Protein AF-A0AAJ6JF83-F1 (afdb_monomer_lite)

Structure (mmCIF, N/CA/C/O backbone):
data_AF-A0AAJ6JF83-F1
#
_entry.id   AF-A0AAJ6JF83-F1
#
loop_
_atom_site.group_PDB
_atom_site.id
_atom_site.type_symbol
_atom_site.label_atom_id
_atom_site.label_alt_id
_atom_site.label_comp_id
_atom_site.label_asym_id
_atom_site.label_entity_id
_atom_site.label_seq_id
_atom_site.pdbx_PDB_ins_code
_atom_site.Cartn_x
_atom_site.Cartn_y
_atom_site.Cartn_z
_atom_site.occupancy
_atom_site.B_iso_or_equiv
_atom_site.auth_seq_id
_atom_site.auth_comp_id
_atom_site.auth_asym_id
_atom_site.auth_atom_id
_atom_site.pdbx_PDB_model_num
ATOM 1 N N . MET A 1 1 ? 43.977 7.531 -37.901 1.00 66.88 1 MET A N 1
ATOM 2 C CA . MET A 1 1 ? 43.650 8.447 -36.786 1.00 66.88 1 MET A CA 1
ATOM 3 C C . MET A 1 1 ? 42.276 9.089 -36.970 1.00 66.88 1 MET A C 1
ATOM 5 O O . MET A 1 1 ? 41.375 8.697 -36.250 1.00 66.88 1 MET A O 1
ATOM 9 N N . ALA A 1 2 ? 42.054 9.967 -37.961 1.00 79.88 2 ALA A N 1
ATOM 10 C CA . ALA A 1 2 ? 40.757 10.648 -38.138 1.00 79.88 2 ALA A CA 1
ATOM 11 C C . ALA A 1 2 ? 39.564 9.701 -38.394 1.00 79.88 2 ALA A C 1
ATOM 13 O O . ALA A 1 2 ? 38.513 9.862 -37.790 1.00 79.88 2 ALA A O 1
ATOM 14 N N . VAL A 1 3 ? 39.742 8.667 -39.225 1.00 84.62 3 VAL A N 1
ATOM 15 C CA . VAL A 1 3 ? 38.686 7.674 -39.510 1.00 84.62 3 VAL A CA 1
ATOM 16 C C . VAL A 1 3 ? 38.310 6.858 -38.266 1.00 84.62 3 VAL A C 1
ATOM 18 O O . VAL A 1 3 ? 37.132 6.620 -38.029 1.00 84.62 3 VAL A O 1
ATOM 21 N N . ALA A 1 4 ? 39.295 6.484 -37.442 1.00 82.38 4 ALA A N 1
ATOM 22 C CA . ALA A 1 4 ? 39.056 5.772 -36.185 1.00 82.38 4 ALA A CA 1
ATOM 23 C C . ALA A 1 4 ? 38.324 6.661 -35.165 1.00 82.38 4 ALA A C 1
ATOM 25 O O . ALA A 1 4 ? 37.358 6.220 -34.559 1.00 82.38 4 ALA A O 1
ATOM 26 N N . ALA A 1 5 ? 38.706 7.939 -35.058 1.00 82.81 5 ALA A N 1
ATOM 27 C CA . ALA A 1 5 ? 38.027 8.898 -34.189 1.00 82.81 5 ALA A CA 1
ATOM 28 C C . ALA A 1 5 ? 36.571 9.164 -34.618 1.00 82.81 5 ALA A C 1
ATOM 30 O O . ALA A 1 5 ? 35.689 9.250 -33.772 1.00 82.81 5 ALA A O 1
ATOM 31 N N . ILE A 1 6 ? 36.295 9.258 -35.924 1.00 87.75 6 ILE A N 1
ATOM 32 C CA . ILE A 1 6 ? 34.923 9.401 -36.444 1.00 87.75 6 ILE A CA 1
ATOM 33 C C . ILE A 1 6 ? 34.104 8.139 -36.156 1.00 87.75 6 ILE A C 1
ATOM 35 O O . ILE A 1 6 ? 32.939 8.232 -35.771 1.00 87.75 6 ILE A O 1
ATOM 39 N N . PHE A 1 7 ? 34.701 6.958 -36.319 1.00 87.94 7 PHE A N 1
ATOM 40 C CA . PHE A 1 7 ? 34.039 5.699 -35.998 1.00 87.94 7 PHE A CA 1
ATOM 41 C C . PHE A 1 7 ? 33.689 5.615 -34.510 1.00 87.94 7 PHE A C 1
ATOM 43 O O . PHE A 1 7 ? 32.538 5.347 -34.184 1.00 87.94 7 PHE A O 1
ATOM 50 N N . ASP A 1 8 ? 34.627 5.943 -33.620 1.00 85.38 8 ASP A N 1
ATOM 51 C CA . ASP A 1 8 ? 34.365 5.974 -32.181 1.00 85.38 8 ASP A CA 1
ATOM 52 C C . ASP A 1 8 ? 33.278 6.993 -31.836 1.00 85.38 8 ASP A C 1
ATOM 54 O O . ASP A 1 8 ? 32.290 6.628 -31.218 1.00 85.38 8 ASP A O 1
ATOM 58 N N . VAL A 1 9 ? 33.357 8.240 -32.310 1.00 84.56 9 VAL A N 1
ATOM 59 C CA . VAL A 1 9 ? 32.324 9.258 -32.023 1.00 84.56 9 VAL A CA 1
ATOM 60 C C . VAL A 1 9 ? 30.933 8.837 -32.517 1.00 84.56 9 VAL A C 1
ATOM 62 O O . VAL A 1 9 ? 29.931 9.167 -31.887 1.00 84.56 9 VAL A O 1
ATOM 65 N N . THR A 1 10 ? 30.849 8.095 -33.624 1.00 84.25 10 THR A N 1
ATOM 66 C CA . THR A 1 10 ? 29.563 7.656 -34.197 1.00 84.25 10 THR A CA 1
ATOM 67 C C . THR A 1 10 ? 29.042 6.335 -33.627 1.00 84.25 10 THR A C 1
ATOM 69 O O . THR A 1 10 ? 27.849 6.054 -33.756 1.00 84.25 10 THR A O 1
ATOM 72 N N . ARG A 1 11 ? 29.898 5.512 -33.008 1.00 83.62 11 ARG A N 1
ATOM 73 C CA . ARG A 1 11 ? 29.546 4.180 -32.478 1.00 83.62 11 ARG A CA 1
ATOM 74 C C . ARG A 1 11 ? 29.688 4.049 -30.967 1.00 83.62 11 ARG A C 1
ATOM 76 O O . ARG A 1 11 ? 29.290 3.019 -30.426 1.00 83.62 11 ARG A O 1
ATOM 83 N N . PHE A 1 12 ? 30.215 5.060 -30.287 1.00 83.62 12 PHE A N 1
ATOM 84 C CA . PHE A 1 12 ? 30.353 5.056 -28.840 1.00 83.62 12 PHE A CA 1
ATOM 85 C C . PHE A 1 12 ? 28.971 5.054 -28.182 1.00 83.62 12 PHE A C 1
ATOM 87 O O . PHE A 1 12 ? 28.226 6.031 -28.233 1.00 83.62 12 PHE A O 1
ATOM 94 N N . SER A 1 13 ? 28.629 3.935 -27.549 1.00 80.88 13 SER A N 1
ATOM 95 C CA . SER A 1 13 ? 27.427 3.783 -26.734 1.00 80.88 13 SER A CA 1
ATOM 96 C C . SER A 1 13 ? 27.811 3.184 -25.392 1.00 80.88 13 SER A C 1
ATOM 98 O O . SER A 1 13 ? 28.474 2.147 -25.350 1.00 80.88 13 SER A O 1
ATOM 100 N N . ILE A 1 14 ? 27.363 3.798 -24.302 1.00 79.06 14 ILE A N 1
ATOM 101 C CA . ILE A 1 14 ? 27.489 3.218 -22.966 1.00 79.06 14 ILE A CA 1
ATOM 102 C C . ILE A 1 14 ? 26.229 2.397 -22.707 1.00 79.06 14 ILE A C 1
ATOM 104 O O . ILE A 1 14 ? 25.121 2.923 -22.791 1.00 79.06 14 ILE A O 1
ATOM 108 N N . ASN A 1 15 ? 26.401 1.112 -22.403 1.00 74.31 15 ASN A N 1
ATOM 109 C CA . ASN A 1 15 ? 25.308 0.238 -22.007 1.00 74.31 15 ASN A CA 1
ATOM 110 C C . ASN A 1 15 ? 25.427 -0.095 -20.517 1.00 74.31 15 ASN A C 1
ATOM 112 O O . ASN A 1 15 ? 26.423 -0.676 -20.095 1.00 74.31 15 ASN A O 1
ATOM 116 N N . THR A 1 16 ? 24.414 0.266 -19.735 1.00 76.50 16 THR A N 1
ATOM 117 C CA . THR A 1 16 ? 24.331 -0.039 -18.298 1.00 76.50 16 THR A CA 1
ATOM 118 C C . THR A 1 16 ? 23.506 -1.295 -18.009 1.00 76.50 16 THR A C 1
ATOM 120 O O . THR A 1 16 ? 23.175 -1.562 -16.857 1.00 76.50 16 THR A O 1
ATOM 123 N N . ASP A 1 17 ? 23.134 -2.046 -19.047 1.00 70.44 17 ASP A N 1
ATOM 124 C CA . ASP A 1 17 ? 22.403 -3.303 -18.937 1.00 70.44 17 ASP A CA 1
ATOM 125 C C . ASP A 1 17 ? 23.318 -4.415 -18.411 1.00 70.44 17 ASP A C 1
ATOM 127 O O . ASP A 1 17 ? 24.147 -4.977 -19.135 1.00 70.44 17 ASP A O 1
ATOM 131 N N . VAL A 1 18 ? 23.159 -4.714 -17.122 1.00 70.00 18 VAL A N 1
ATOM 132 C CA . VAL A 1 18 ? 23.911 -5.756 -16.417 1.00 70.00 18 VAL A CA 1
ATOM 133 C C . VAL A 1 18 ? 23.639 -7.158 -16.967 1.00 70.00 18 VAL A C 1
ATOM 135 O O . VAL A 1 18 ? 24.495 -8.028 -16.827 1.00 70.00 18 VAL A O 1
ATOM 138 N N . GLU A 1 19 ? 22.507 -7.390 -17.641 1.00 67.94 19 GLU A N 1
ATOM 139 C CA . GLU A 1 19 ? 22.185 -8.701 -18.220 1.00 67.94 19 GLU A CA 1
ATOM 140 C C . GLU A 1 19 ? 23.081 -9.022 -19.422 1.00 67.94 19 GLU A C 1
ATOM 142 O O . GLU A 1 19 ? 23.384 -10.186 -19.683 1.00 67.94 19 GLU A O 1
ATOM 147 N N . ARG A 1 20 ? 23.599 -7.998 -20.116 1.00 68.94 20 ARG A N 1
ATOM 148 C CA . ARG A 1 20 ? 24.544 -8.183 -21.231 1.00 68.94 20 ARG A CA 1
ATOM 149 C C . ARG A 1 20 ? 25.974 -8.475 -20.793 1.00 68.94 20 ARG A C 1
ATOM 151 O O . ARG A 1 20 ? 26.813 -8.763 -21.642 1.00 68.94 20 ARG A O 1
ATOM 158 N N . LEU A 1 21 ? 26.261 -8.395 -19.494 1.00 75.44 21 LEU A N 1
ATOM 159 C CA . LEU A 1 21 ? 27.564 -8.765 -18.937 1.00 75.44 21 LEU A CA 1
ATOM 160 C C . LEU A 1 21 ? 27.709 -10.285 -18.765 1.00 75.44 21 LEU A C 1
ATOM 162 O O . LEU A 1 21 ? 28.813 -10.764 -18.514 1.00 75.44 21 LEU A O 1
ATOM 166 N N . ILE A 1 22 ? 26.612 -11.039 -18.893 1.00 72.06 22 ILE A N 1
ATOM 167 C CA . ILE A 1 22 ? 26.567 -12.485 -18.684 1.00 72.06 22 ILE A CA 1
ATOM 168 C C . ILE A 1 22 ? 26.369 -13.202 -20.028 1.00 72.06 22 ILE A C 1
ATOM 170 O O . ILE A 1 22 ? 25.687 -12.697 -20.924 1.00 72.06 22 ILE A O 1
ATOM 174 N N . ALA A 1 23 ? 26.989 -14.378 -20.178 1.00 73.00 23 ALA A N 1
ATOM 175 C CA . ALA A 1 23 ? 26.852 -15.216 -21.366 1.00 73.00 23 ALA A CA 1
ATOM 176 C C . ALA A 1 23 ? 25.375 -15.563 -21.631 1.00 73.00 23 ALA A C 1
ATOM 178 O O . ALA A 1 23 ? 24.648 -15.994 -20.734 1.00 73.00 23 ALA A O 1
ATOM 179 N N . GLN A 1 24 ? 24.940 -15.331 -22.868 1.00 70.38 24 GLN A N 1
ATOM 180 C CA . GLN A 1 24 ? 23.530 -15.358 -23.276 1.00 70.38 24 GLN A CA 1
ATOM 181 C C . GLN A 1 24 ? 23.002 -16.784 -23.536 1.00 70.38 24 GLN A C 1
ATOM 183 O O . GLN A 1 24 ? 21.799 -16.979 -23.663 1.00 70.38 24 GLN A O 1
ATOM 188 N N . ASP A 1 25 ? 23.884 -17.781 -23.613 1.00 75.00 25 ASP A N 1
ATOM 189 C CA . ASP A 1 25 ? 23.607 -19.177 -23.984 1.00 75.00 25 ASP A CA 1
ATOM 190 C C . ASP A 1 25 ? 23.371 -20.103 -22.776 1.00 75.00 25 ASP A C 1
ATOM 192 O O . ASP A 1 25 ? 23.433 -21.330 -22.875 1.00 75.00 25 ASP A O 1
ATOM 196 N N . LEU A 1 26 ? 23.090 -19.526 -21.607 1.00 83.12 26 LEU A N 1
ATOM 197 C CA . LEU A 1 26 ? 22.856 -20.288 -20.387 1.00 83.12 26 LEU A CA 1
ATOM 198 C C . LEU A 1 26 ? 21.377 -20.716 -20.273 1.00 83.12 26 LEU A C 1
ATOM 200 O O . LEU A 1 26 ? 20.486 -19.871 -20.389 1.00 83.12 26 LEU A O 1
ATOM 204 N N . PRO A 1 27 ? 21.068 -21.976 -19.896 1.00 85.12 27 PRO A N 1
ATOM 205 C CA . PRO A 1 27 ? 19.683 -22.463 -19.796 1.00 85.12 27 PRO A CA 1
ATOM 206 C C . PRO A 1 27 ? 18.766 -21.703 -18.822 1.00 85.12 27 PRO A C 1
ATOM 208 O O . PRO A 1 27 ? 17.544 -21.850 -18.872 1.00 85.12 27 PRO A O 1
ATOM 211 N N . TRP A 1 28 ? 19.314 -20.963 -17.853 1.00 84.19 28 TRP A N 1
ATOM 212 C CA . TRP A 1 28 ? 18.520 -20.109 -16.959 1.00 84.19 28 TRP A CA 1
ATOM 213 C C . TRP A 1 28 ? 18.208 -18.747 -17.592 1.00 84.19 28 TRP A C 1
ATOM 215 O O . TRP A 1 28 ? 17.163 -18.176 -17.290 1.00 84.19 28 TRP A O 1
ATOM 225 N N . HIS A 1 29 ? 19.063 -18.262 -18.495 1.00 83.25 29 HIS A N 1
ATOM 226 C CA . HIS A 1 29 ? 18.875 -16.999 -19.197 1.00 83.25 29 HIS A CA 1
ATOM 227 C C . HIS A 1 29 ? 17.760 -17.114 -20.242 1.00 83.25 29 HIS A C 1
ATOM 229 O O . HIS A 1 29 ? 16.882 -16.260 -20.296 1.00 83.25 29 HIS A O 1
ATOM 235 N N . GLU A 1 30 ? 17.690 -18.231 -20.975 1.00 84.06 30 GLU A N 1
ATOM 236 C CA . GLU A 1 30 ? 16.553 -18.528 -21.864 1.00 84.06 30 GLU A CA 1
ATOM 237 C C . GLU A 1 30 ? 15.215 -18.513 -21.107 1.00 84.06 30 GLU A C 1
ATOM 239 O O . GLU A 1 30 ? 14.229 -17.932 -21.564 1.00 84.06 30 GLU A O 1
ATOM 244 N N . ARG A 1 31 ? 15.193 -19.098 -19.900 1.00 87.25 31 ARG A N 1
ATOM 245 C CA . ARG A 1 31 ? 14.017 -19.084 -19.017 1.00 87.25 31 ARG A CA 1
ATOM 246 C C . AR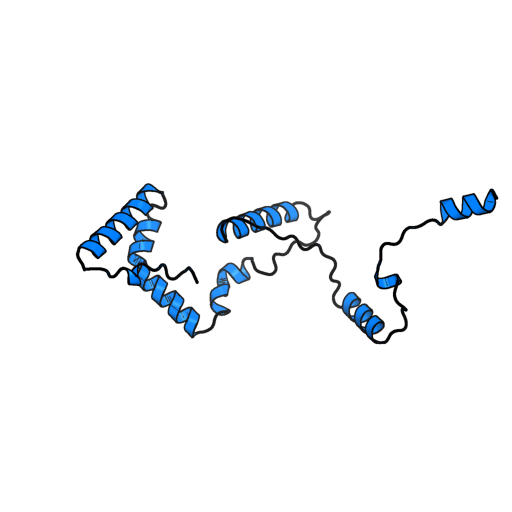G A 1 31 ? 13.679 -17.678 -18.524 1.00 87.25 31 ARG A C 1
ATOM 248 O O . ARG A 1 31 ? 12.501 -17.332 -18.480 1.00 87.25 31 ARG A O 1
ATOM 255 N N . GLN A 1 32 ? 14.680 -16.868 -18.183 1.00 83.94 32 GLN A N 1
ATOM 256 C CA . GLN A 1 32 ? 14.491 -15.468 -17.799 1.00 83.94 32 GLN A CA 1
ATOM 257 C C . GLN A 1 32 ? 13.919 -14.641 -18.956 1.00 83.94 32 GLN A C 1
ATOM 259 O O . GLN A 1 32 ? 12.958 -13.905 -18.751 1.00 83.94 32 GLN A O 1
ATOM 264 N N . ILE A 1 33 ? 14.447 -14.794 -20.174 1.00 83.75 33 ILE A N 1
ATOM 265 C CA . ILE A 1 33 ? 13.937 -14.114 -21.371 1.00 83.75 33 ILE A CA 1
ATOM 266 C C . ILE A 1 33 ? 12.481 -14.513 -21.621 1.00 83.75 33 ILE A C 1
ATOM 268 O O . ILE A 1 33 ? 11.628 -13.638 -21.779 1.00 83.75 33 ILE A O 1
ATOM 272 N N . ALA A 1 34 ? 12.176 -15.814 -21.610 1.00 87.44 34 ALA A N 1
ATOM 273 C CA . ALA A 1 34 ? 10.815 -16.312 -21.802 1.00 87.44 34 ALA A CA 1
ATOM 274 C C . ALA A 1 34 ? 9.847 -15.764 -20.736 1.00 87.44 34 ALA A C 1
ATOM 276 O O . ALA A 1 34 ? 8.734 -15.337 -21.059 1.00 87.44 34 ALA A O 1
ATOM 277 N N . PHE A 1 35 ? 10.280 -15.712 -19.472 1.00 87.06 35 PHE A N 1
ATOM 278 C CA . PHE A 1 35 ? 9.500 -15.130 -18.382 1.00 87.06 35 PHE A CA 1
ATOM 279 C C . PHE A 1 35 ? 9.257 -13.630 -18.589 1.00 87.06 35 PHE A C 1
ATOM 281 O O . PHE A 1 35 ? 8.110 -13.199 -18.544 1.00 87.06 35 PHE A O 1
ATOM 288 N N . THR A 1 36 ? 10.293 -12.843 -18.889 1.00 84.25 36 THR A N 1
ATOM 289 C CA . THR A 1 36 ? 10.187 -11.390 -19.115 1.00 84.25 36 THR A CA 1
ATOM 290 C C . THR A 1 36 ? 9.342 -11.045 -20.345 1.00 84.25 36 THR A C 1
ATOM 292 O O . THR A 1 36 ? 8.636 -10.037 -20.344 1.00 84.25 36 THR A O 1
ATOM 295 N N . GLN A 1 37 ? 9.371 -11.876 -21.392 1.00 85.81 37 GLN A N 1
ATOM 296 C CA . GLN A 1 37 ? 8.499 -11.725 -22.561 1.00 85.81 37 GLN A CA 1
ATOM 297 C C . GLN A 1 37 ? 7.028 -11.994 -22.220 1.00 85.81 37 GLN A C 1
ATOM 299 O O . GLN A 1 37 ? 6.149 -11.278 -22.697 1.00 85.81 37 GLN A O 1
ATOM 304 N N . THR A 1 38 ? 6.766 -12.998 -21.378 1.00 90.56 38 THR A N 1
ATOM 305 C CA . THR A 1 38 ? 5.403 -13.384 -20.975 1.00 90.56 38 THR A CA 1
ATOM 306 C C . THR A 1 38 ? 4.826 -12.429 -19.923 1.00 90.56 38 THR A C 1
ATOM 308 O O . THR A 1 38 ? 3.650 -12.074 -19.975 1.00 90.56 38 THR A O 1
ATOM 311 N N . PHE A 1 39 ? 5.663 -11.972 -18.990 1.00 86.31 39 PHE A N 1
ATOM 312 C CA . PHE A 1 39 ? 5.315 -11.102 -17.867 1.00 86.31 39 PHE A CA 1
ATOM 313 C C . PHE A 1 39 ? 6.239 -9.878 -17.834 1.00 86.31 39 PHE A C 1
ATOM 315 O O . PHE A 1 39 ? 7.127 -9.791 -16.985 1.00 86.31 39 PHE A O 1
ATOM 322 N N . PRO A 1 40 ? 6.059 -8.907 -18.747 1.00 78.19 40 PRO A N 1
ATOM 323 C CA . PRO A 1 40 ? 6.926 -7.738 -18.809 1.00 78.19 40 PRO A CA 1
ATOM 324 C C . PRO A 1 40 ? 6.798 -6.887 -17.537 1.00 78.19 40 PRO A C 1
ATOM 326 O O . PRO A 1 40 ? 5.870 -6.090 -17.397 1.00 78.19 40 PRO A O 1
ATOM 329 N N . GLN A 1 41 ? 7.763 -7.015 -16.622 1.00 66.81 41 GLN A N 1
ATOM 330 C CA . GLN A 1 41 ? 7.871 -6.211 -15.399 1.00 66.81 41 GLN A CA 1
ATOM 331 C C . GLN A 1 41 ? 8.502 -4.841 -15.687 1.00 66.81 41 GLN A C 1
ATOM 333 O O . GLN A 1 41 ? 9.543 -4.475 -15.151 1.00 66.81 41 GLN A O 1
ATOM 338 N N . LYS A 1 42 ? 7.891 -4.069 -16.587 1.00 71.38 42 LYS A N 1
ATOM 339 C CA . LYS A 1 42 ? 8.329 -2.696 -16.866 1.00 71.38 42 LYS A CA 1
ATOM 340 C C . LYS A 1 42 ? 7.596 -1.755 -15.918 1.00 71.38 42 LYS A C 1
ATOM 342 O O . LYS A 1 42 ? 6.448 -1.399 -16.172 1.00 71.38 42 LYS A O 1
ATOM 347 N N . GLY A 1 43 ? 8.243 -1.380 -14.820 1.00 79.94 43 GLY A N 1
ATOM 348 C CA . GLY A 1 43 ? 7.662 -0.475 -13.836 1.00 79.94 43 GLY A CA 1
ATOM 349 C C . GLY A 1 43 ? 8.689 0.080 -12.861 1.00 79.94 43 GLY A C 1
ATOM 350 O O . GLY A 1 43 ? 9.792 -0.443 -12.729 1.00 79.94 43 GLY A O 1
ATOM 351 N N . ILE A 1 44 ? 8.307 1.158 -12.185 1.00 88.31 44 ILE A N 1
ATOM 352 C CA . ILE A 1 44 ? 9.063 1.753 -11.085 1.00 88.31 44 ILE A CA 1
ATOM 353 C C . ILE A 1 44 ? 8.280 1.454 -9.811 1.00 88.31 44 ILE A C 1
ATOM 355 O O . ILE A 1 44 ? 7.080 1.722 -9.756 1.00 88.31 44 ILE A O 1
ATOM 359 N N . SER A 1 45 ? 8.954 0.912 -8.798 1.00 90.44 45 SER A N 1
ATOM 360 C CA . SER A 1 45 ? 8.384 0.781 -7.458 1.00 90.44 45 SER A CA 1
ATOM 361 C C . SER A 1 45 ? 8.737 2.023 -6.649 1.00 90.44 45 SER A C 1
ATOM 363 O O . SER A 1 45 ? 9.915 2.339 -6.487 1.00 90.44 45 SER A O 1
ATOM 365 N N . ALA A 1 46 ? 7.725 2.721 -6.143 1.00 91.62 46 ALA A N 1
ATOM 366 C CA . ALA A 1 46 ? 7.892 3.857 -5.246 1.00 91.62 46 ALA A CA 1
ATOM 367 C C . ALA A 1 46 ? 7.437 3.455 -3.840 1.00 91.62 46 ALA A C 1
ATOM 369 O O . ALA A 1 46 ? 6.369 2.870 -3.687 1.00 91.62 46 ALA A O 1
ATOM 370 N N . VAL A 1 47 ? 8.248 3.765 -2.828 1.00 93.19 47 VAL A N 1
ATOM 371 C CA . VAL A 1 47 ? 7.933 3.491 -1.420 1.00 93.19 47 VAL A CA 1
ATOM 372 C C . VAL A 1 47 ? 7.597 4.809 -0.735 1.00 93.19 47 VAL A C 1
ATOM 374 O O . VAL A 1 47 ? 8.379 5.758 -0.806 1.00 93.19 47 VAL A O 1
ATOM 377 N N . VAL A 1 48 ? 6.437 4.865 -0.083 1.00 92.81 48 VAL A N 1
ATOM 378 C CA . VAL A 1 48 ? 5.971 6.026 0.680 1.00 92.81 48 VAL A CA 1
ATOM 379 C C . VAL A 1 48 ? 6.065 5.693 2.165 1.00 92.81 48 VAL A C 1
ATOM 381 O O . VAL A 1 48 ? 5.499 4.705 2.622 1.00 92.81 48 VAL A O 1
ATOM 384 N N . THR A 1 49 ? 6.775 6.529 2.920 1.00 94.25 49 THR A N 1
ATOM 385 C CA . THR A 1 49 ? 6.956 6.358 4.366 1.00 94.25 49 THR A CA 1
ATOM 386 C C . THR A 1 49 ? 6.348 7.544 5.100 1.00 94.25 49 THR A C 1
ATOM 388 O O . THR A 1 49 ? 6.595 8.692 4.731 1.00 94.25 49 THR A O 1
ATOM 391 N N . ALA A 1 50 ? 5.597 7.277 6.167 1.00 94.38 50 ALA A N 1
ATOM 392 C CA . ALA A 1 50 ? 5.022 8.295 7.041 1.00 94.38 50 ALA A CA 1
ATOM 393 C C . ALA A 1 50 ? 5.065 7.848 8.517 1.00 94.38 50 ALA A C 1
ATOM 395 O O . ALA A 1 50 ? 5.281 6.665 8.785 1.00 94.38 50 ALA A O 1
ATOM 396 N N . PRO A 1 51 ? 4.857 8.762 9.488 1.00 95.38 51 PRO A N 1
ATOM 397 C CA . PRO A 1 51 ? 4.880 8.420 10.914 1.00 95.38 51 PRO A CA 1
ATOM 398 C C . PRO A 1 51 ? 3.778 7.455 11.369 1.00 95.38 51 PRO A C 1
ATOM 400 O O . PRO A 1 51 ? 3.941 6.806 12.398 1.00 95.38 51 PRO A O 1
ATOM 403 N N . THR A 1 52 ? 2.660 7.379 10.639 1.00 91.94 52 THR A N 1
ATOM 404 C CA . THR A 1 52 ? 1.566 6.437 10.918 1.00 91.94 52 THR A CA 1
ATOM 405 C C . THR A 1 52 ? 1.114 5.744 9.629 1.00 91.94 52 THR A C 1
ATOM 407 O O . THR A 1 52 ? 1.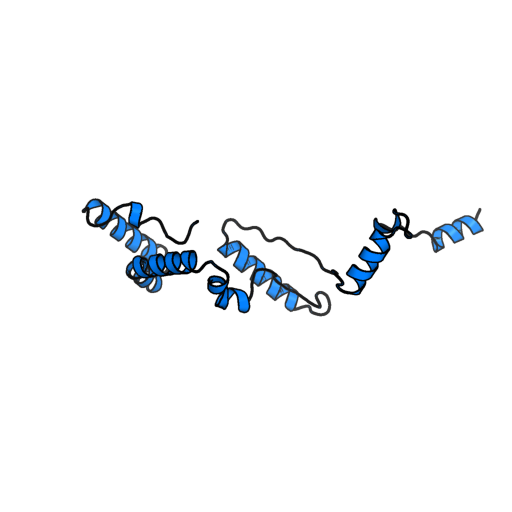280 6.330 8.551 1.00 91.94 52 THR A O 1
ATOM 410 N N . PRO A 1 53 ? 0.538 4.529 9.714 1.00 87.81 53 PRO A N 1
ATOM 411 C CA . PRO A 1 53 ? 0.023 3.810 8.549 1.00 87.81 53 PRO A CA 1
ATOM 412 C C . PRO A 1 53 ? -1.026 4.607 7.763 1.00 87.81 53 PRO A C 1
ATOM 414 O O . PRO A 1 53 ? -0.951 4.672 6.542 1.00 87.81 53 PRO A O 1
ATOM 417 N N . GLU A 1 54 ? -1.934 5.302 8.452 1.00 87.94 54 GLU A N 1
ATOM 418 C CA . GLU A 1 54 ? -3.016 6.075 7.827 1.00 87.94 54 GLU A CA 1
ATOM 419 C C . GLU A 1 54 ? -2.462 7.250 7.010 1.00 87.94 54 GLU A C 1
ATOM 421 O O . GLU A 1 54 ? -2.936 7.544 5.915 1.00 87.94 54 GLU A O 1
ATOM 426 N N . ASN A 1 55 ? -1.412 7.910 7.514 1.00 92.69 55 ASN A N 1
ATOM 427 C CA . ASN A 1 55 ? -0.731 8.974 6.778 1.00 92.69 55 ASN A CA 1
ATOM 428 C C . ASN A 1 55 ? 0.008 8.427 5.549 1.00 92.69 55 ASN A C 1
ATOM 430 O O . ASN A 1 55 ? 0.078 9.105 4.523 1.00 92.69 55 ASN A O 1
ATOM 434 N N . ALA A 1 56 ? 0.580 7.222 5.650 1.00 92.81 56 ALA A N 1
ATOM 435 C CA . ALA A 1 56 ? 1.267 6.581 4.533 1.00 92.81 56 ALA A CA 1
ATOM 436 C C . ALA A 1 56 ? 0.271 6.210 3.427 1.00 92.81 56 ALA A C 1
ATOM 438 O O . ALA A 1 56 ? 0.529 6.503 2.261 1.00 92.81 56 ALA A O 1
ATOM 439 N N . GLU A 1 57 ? -0.882 5.648 3.789 1.00 89.81 57 GLU A N 1
ATOM 440 C CA . GLU A 1 57 ? -1.970 5.320 2.864 1.00 89.81 57 GLU A CA 1
ATOM 441 C C . GLU A 1 57 ? -2.492 6.575 2.152 1.00 89.81 57 GLU A C 1
ATOM 443 O O . GLU A 1 57 ? -2.419 6.660 0.926 1.00 89.81 57 GLU A O 1
ATOM 448 N N . GLN A 1 58 ? -2.860 7.621 2.904 1.00 91.75 58 GLN A N 1
ATOM 449 C CA . GLN A 1 58 ? -3.328 8.889 2.328 1.00 91.75 58 GLN A CA 1
ATOM 450 C C . GLN A 1 58 ? -2.308 9.528 1.374 1.00 91.75 58 GLN A C 1
ATOM 452 O O . GLN A 1 58 ? -2.671 10.037 0.310 1.00 91.75 58 GLN A O 1
ATOM 457 N N . ALA A 1 59 ? -1.022 9.516 1.738 1.00 94.38 59 ALA A N 1
ATOM 458 C CA . ALA A 1 59 ? 0.037 10.052 0.889 1.00 94.38 59 ALA A CA 1
ATOM 459 C C . ALA A 1 59 ? 0.245 9.206 -0.377 1.00 94.38 59 ALA A C 1
ATOM 461 O O . ALA A 1 59 ? 0.471 9.761 -1.458 1.00 94.38 59 ALA A O 1
ATOM 462 N N . THR A 1 60 ? 0.139 7.880 -0.263 1.00 93.81 60 THR A N 1
ATOM 463 C CA . THR A 1 60 ? 0.244 6.956 -1.401 1.00 93.81 60 THR A CA 1
ATOM 464 C C . THR A 1 60 ? -0.922 7.156 -2.365 1.00 93.81 60 THR A C 1
ATOM 466 O O . THR A 1 60 ? -0.695 7.278 -3.570 1.00 93.81 60 THR A O 1
ATOM 469 N N . ASP A 1 61 ? -2.144 7.307 -1.854 1.00 92.31 61 ASP A N 1
ATOM 470 C CA . ASP A 1 61 ? -3.336 7.579 -2.659 1.00 92.31 61 ASP A CA 1
ATOM 471 C C . ASP A 1 61 ? -3.244 8.918 -3.383 1.00 92.31 61 ASP A C 1
ATOM 473 O O . ASP A 1 61 ? -3.496 9.002 -4.590 1.00 92.31 61 ASP A O 1
ATOM 477 N N . ALA A 1 62 ? -2.824 9.973 -2.679 1.00 94.06 62 ALA A N 1
ATOM 478 C CA . ALA A 1 62 ? -2.622 11.290 -3.272 1.00 94.06 62 ALA A CA 1
ATOM 479 C C . ALA A 1 62 ? -1.564 11.251 -4.390 1.00 94.06 62 ALA A C 1
ATOM 481 O O . ALA A 1 62 ? -1.763 11.834 -5.465 1.00 94.06 62 ALA A O 1
ATOM 482 N N . LEU A 1 63 ? -0.460 10.528 -4.172 1.00 94.56 63 LEU A N 1
ATOM 483 C CA . LEU A 1 63 ? 0.576 10.319 -5.180 1.00 94.56 63 LEU A CA 1
ATOM 484 C C . LEU A 1 63 ? 0.026 9.551 -6.389 1.00 94.56 63 LEU A C 1
ATOM 486 O O . LEU A 1 63 ? 0.178 10.008 -7.524 1.00 94.56 63 LEU A O 1
ATOM 490 N N . ALA A 1 64 ? -0.657 8.428 -6.164 1.00 93.06 64 ALA A N 1
ATOM 491 C CA . ALA A 1 64 ? -1.229 7.607 -7.224 1.00 93.06 64 ALA A CA 1
ATOM 492 C C . ALA A 1 64 ? -2.244 8.396 -8.066 1.00 93.06 64 ALA A C 1
ATOM 494 O O . ALA A 1 64 ? -2.194 8.355 -9.298 1.00 93.06 64 ALA A O 1
ATOM 495 N N . GLN A 1 65 ? -3.125 9.169 -7.426 1.00 93.25 65 GLN A N 1
ATOM 496 C CA . GLN A 1 65 ? -4.077 10.049 -8.108 1.00 93.25 65 GLN A CA 1
ATOM 497 C C . GLN A 1 65 ? -3.374 11.133 -8.932 1.00 93.25 65 GLN A C 1
ATOM 499 O O . GLN A 1 65 ? -3.814 11.436 -10.040 1.00 93.25 65 GLN A O 1
ATOM 504 N N . SER A 1 66 ? -2.279 11.710 -8.429 1.00 95.50 66 SER A N 1
ATOM 505 C CA . SER A 1 66 ? -1.491 12.707 -9.161 1.00 95.50 66 SER A CA 1
ATOM 506 C C . SER A 1 66 ? -0.832 12.116 -10.413 1.00 95.50 66 SER A C 1
ATOM 508 O O . SER A 1 66 ? -0.927 12.691 -11.499 1.00 95.50 66 SER A O 1
ATOM 510 N N . LEU A 1 67 ? -0.237 10.924 -10.300 1.00 94.81 67 LEU A N 1
ATOM 511 C CA . LEU A 1 67 ? 0.401 10.232 -11.424 1.00 94.81 67 LEU A CA 1
ATOM 512 C C . LEU A 1 67 ? -0.616 9.825 -12.500 1.00 94.81 67 LEU A C 1
ATOM 514 O O . LEU A 1 67 ? -0.366 10.026 -13.690 1.00 94.81 67 LEU A O 1
ATOM 518 N N . LYS A 1 68 ? -1.802 9.345 -12.093 1.00 93.94 68 LYS A N 1
ATOM 519 C CA . LYS A 1 68 ? -2.900 8.967 -13.005 1.00 93.94 68 LYS A CA 1
ATOM 520 C C . LYS A 1 68 ? -3.386 10.122 -13.892 1.00 93.94 68 LYS A C 1
ATOM 522 O O . LYS A 1 68 ? -3.943 9.864 -14.955 1.00 93.94 68 LYS A O 1
ATOM 527 N N . LYS A 1 69 ? -3.154 11.386 -13.509 1.00 96.62 69 LYS A N 1
ATOM 528 C CA . LYS A 1 69 ? -3.515 12.565 -14.324 1.00 96.62 69 LYS A CA 1
ATOM 529 C C . LYS A 1 69 ? -2.655 12.727 -15.581 1.00 96.62 69 LYS A C 1
ATOM 531 O O . LYS A 1 69 ? -3.052 13.465 -16.476 1.00 96.62 69 LYS A O 1
ATOM 536 N N . ASN A 1 70 ? -1.506 12.052 -15.671 1.00 95.88 70 ASN A N 1
ATOM 537 C CA . ASN A 1 70 ? -0.568 12.169 -16.791 1.00 95.88 70 ASN A CA 1
ATOM 538 C C . ASN A 1 70 ? -0.362 10.818 -17.507 1.00 95.88 70 ASN A C 1
ATOM 540 O O . ASN A 1 70 ? 0.744 10.272 -17.475 1.00 95.88 70 ASN A O 1
ATOM 544 N N . PRO A 1 71 ? -1.384 10.273 -18.196 1.00 93.44 71 PRO A N 1
ATOM 545 C CA . PRO A 1 71 ? -1.323 8.935 -18.797 1.00 93.44 71 PRO A CA 1
ATOM 546 C C . PRO A 1 71 ? -0.262 8.790 -19.901 1.00 93.44 71 PRO A C 1
ATOM 548 O O . PRO A 1 71 ? 0.204 7.685 -20.159 1.00 93.44 71 PRO A O 1
ATOM 551 N N . ASN A 1 72 ? 0.169 9.897 -20.519 1.00 94.88 72 ASN A N 1
ATOM 552 C CA . ASN A 1 72 ? 1.256 9.897 -21.507 1.00 94.88 72 ASN A CA 1
ATOM 553 C C . ASN A 1 72 ? 2.618 9.539 -20.891 1.00 94.88 72 ASN A C 1
ATOM 555 O O . ASN A 1 72 ? 3.463 8.964 -21.569 1.00 94.88 72 ASN A O 1
ATOM 559 N N . LEU A 1 73 ? 2.836 9.900 -19.621 1.00 91.81 73 LEU A N 1
ATOM 560 C CA . LEU A 1 73 ? 4.072 9.611 -18.884 1.00 91.81 73 LEU A CA 1
ATOM 561 C C . LEU A 1 73 ? 3.928 8.363 -18.010 1.00 91.81 73 LEU A C 1
ATOM 563 O O . LEU A 1 73 ? 4.881 7.605 -17.855 1.00 91.81 73 LEU A O 1
ATOM 567 N N . PHE A 1 74 ? 2.727 8.131 -17.475 1.00 92.62 74 PHE A N 1
ATOM 568 C CA . PHE A 1 74 ? 2.409 7.002 -16.606 1.00 92.62 74 PHE A CA 1
ATOM 569 C C . PHE A 1 74 ? 1.213 6.222 -17.171 1.00 92.62 74 PHE A C 1
ATOM 571 O O . PHE A 1 74 ? 0.085 6.402 -16.710 1.00 92.62 74 PHE A O 1
ATOM 578 N N . PRO A 1 75 ? 1.431 5.332 -18.1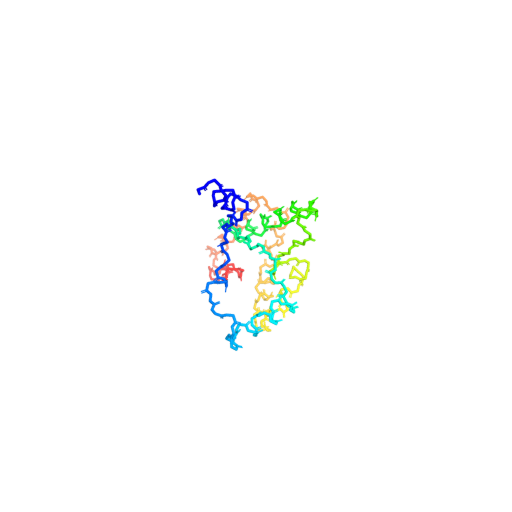61 1.00 89.69 75 PRO A N 1
ATOM 579 C CA . PRO A 1 75 ? 0.345 4.596 -18.815 1.00 89.69 75 PRO A CA 1
ATOM 580 C C . PRO A 1 75 ? -0.447 3.693 -17.864 1.00 89.69 75 PRO A C 1
ATOM 582 O O . PRO A 1 75 ? -1.609 3.380 -18.111 1.00 89.69 75 PRO A O 1
ATOM 585 N N . ARG A 1 76 ? 0.195 3.242 -16.781 1.00 89.38 76 ARG A N 1
ATOM 586 C CA . ARG A 1 76 ? -0.420 2.477 -15.698 1.00 89.38 76 ARG A CA 1
ATOM 587 C C . ARG A 1 76 ? 0.180 2.902 -14.366 1.00 89.38 76 ARG A C 1
ATOM 589 O O . ARG A 1 76 ? 1.396 3.000 -14.237 1.00 89.38 76 ARG A O 1
ATOM 596 N N . VAL A 1 77 ? -0.690 3.097 -13.382 1.00 90.81 77 VAL A N 1
ATOM 597 C CA . VAL A 1 77 ? -0.343 3.365 -11.983 1.00 90.81 77 VAL A CA 1
ATOM 598 C C . VAL A 1 77 ? -1.183 2.419 -11.137 1.00 90.81 77 VAL A C 1
ATOM 600 O O . VAL A 1 77 ? -2.412 2.444 -11.234 1.00 90.81 77 VAL A O 1
ATOM 603 N N . ALA A 1 78 ? -0.527 1.580 -10.343 1.00 87.44 78 ALA A N 1
ATOM 604 C CA . ALA A 1 78 ? -1.172 0.585 -9.497 1.00 87.44 78 ALA A CA 1
ATOM 605 C C . ALA A 1 78 ? -0.560 0.615 -8.094 1.00 87.44 78 ALA A C 1
ATOM 607 O O . ALA A 1 78 ? 0.646 0.809 -7.957 1.00 87.44 78 ALA A O 1
ATOM 608 N N . GLN A 1 79 ? -1.404 0.399 -7.089 1.00 87.62 79 GLN A N 1
ATOM 609 C CA . GLN A 1 79 ? -1.016 0.130 -5.707 1.00 87.62 79 GLN A CA 1
ATOM 610 C C . GLN A 1 79 ? -1.290 -1.362 -5.467 1.00 87.62 79 GLN A C 1
ATOM 612 O O . GLN A 1 79 ? -2.452 -1.762 -5.522 1.00 87.62 79 GLN A O 1
ATOM 617 N N . PRO A 1 80 ? -0.262 -2.217 -5.331 1.00 80.56 80 PRO A N 1
ATOM 618 C CA . PRO A 1 80 ? -0.451 -3.669 -5.236 1.00 80.56 80 PRO A CA 1
ATOM 619 C C . PRO A 1 80 ? -1.219 -4.127 -3.989 1.00 80.56 80 PRO A C 1
ATOM 621 O O . PRO A 1 80 ? -1.794 -5.212 -3.986 1.00 80.56 80 PRO A O 1
ATOM 624 N N . ASP A 1 81 ? -1.184 -3.315 -2.941 1.00 77.12 81 ASP A N 1
ATOM 625 C CA . ASP A 1 81 ? -1.657 -3.578 -1.586 1.00 77.12 81 ASP A CA 1
ATOM 626 C C . ASP A 1 81 ? -2.906 -2.769 -1.202 1.00 77.12 81 ASP A C 1
ATOM 628 O O . ASP A 1 81 ? -3.371 -2.873 -0.071 1.00 77.12 81 ASP A O 1
ATOM 632 N N . SER A 1 82 ? -3.458 -1.974 -2.124 1.00 77.50 82 SER A N 1
ATOM 633 C CA . SER A 1 82 ? -4.536 -1.019 -1.842 1.00 77.50 82 SER A CA 1
ATOM 634 C C . SER A 1 82 ? -5.520 -0.879 -3.018 1.00 77.50 82 SER A C 1
ATOM 636 O O . SER A 1 82 ? -5.340 -1.466 -4.092 1.00 77.50 82 SER A O 1
ATOM 638 N N . GLY A 1 83 ? -6.596 -0.121 -2.804 1.00 77.19 83 GLY A N 1
ATOM 639 C CA . GLY A 1 83 ? -7.655 0.198 -3.757 1.00 77.19 83 GLY A CA 1
ATOM 640 C C . GLY A 1 83 ? -8.987 -0.470 -3.423 1.00 77.19 83 GLY A C 1
ATOM 641 O O . GLY A 1 83 ? -9.054 -1.363 -2.582 1.00 77.19 83 GLY A O 1
ATOM 642 N N . ASP A 1 84 ? -10.038 -0.107 -4.170 1.00 81.88 84 ASP A N 1
ATOM 643 C CA . ASP A 1 84 ? -11.441 -0.480 -3.917 1.00 81.88 84 ASP A CA 1
ATOM 644 C C . ASP A 1 84 ? -11.680 -1.959 -3.566 1.00 81.88 84 ASP A C 1
ATOM 646 O O . ASP A 1 84 ? -12.623 -2.291 -2.842 1.00 81.88 84 ASP A O 1
ATOM 650 N N . PHE A 1 85 ? -10.869 -2.870 -4.117 1.00 86.31 85 PHE A N 1
ATOM 651 C CA . PHE A 1 85 ? -10.935 -4.285 -3.771 1.00 86.31 85 PHE A CA 1
ATOM 652 C C . PHE A 1 85 ? -10.499 -4.535 -2.324 1.00 86.31 85 PHE A C 1
ATOM 654 O O . PHE A 1 85 ? -11.251 -5.163 -1.580 1.00 86.31 85 PHE A O 1
ATOM 661 N N . PHE A 1 86 ? -9.319 -4.066 -1.921 1.00 86.94 86 PHE A N 1
ATOM 662 C CA . PHE A 1 86 ? -8.806 -4.275 -0.571 1.00 86.94 86 PHE A CA 1
ATOM 663 C C . PHE A 1 86 ? -9.640 -3.498 0.450 1.00 86.94 86 PHE A C 1
ATOM 665 O O . PHE A 1 86 ? -10.088 -4.112 1.414 1.00 86.94 86 PHE A O 1
ATOM 672 N N . ASP A 1 87 ? -10.019 -2.249 0.167 1.00 84.56 87 ASP A N 1
ATOM 673 C CA . ASP A 1 87 ? -10.852 -1.423 1.060 1.00 84.56 87 ASP A CA 1
ATOM 674 C C . ASP A 1 87 ? -12.156 -2.122 1.476 1.00 84.56 87 ASP A C 1
ATOM 676 O O . ASP A 1 87 ? -12.654 -1.961 2.590 1.00 84.56 87 ASP A O 1
ATOM 680 N N . ARG A 1 88 ? -12.730 -2.927 0.572 1.00 87.75 88 ARG A N 1
ATOM 681 C CA . ARG A 1 88 ? -13.992 -3.646 0.804 1.00 87.75 88 ARG A CA 1
ATOM 682 C C . ARG A 1 88 ? -13.803 -5.079 1.284 1.00 87.75 88 ARG A C 1
ATOM 684 O O . ARG A 1 88 ? -14.689 -5.611 1.949 1.00 87.75 88 ARG A O 1
ATOM 691 N N . ASN A 1 89 ? -12.703 -5.728 0.907 1.00 89.00 89 ASN A N 1
ATOM 692 C CA . ASN A 1 89 ? -12.542 -7.177 1.048 1.00 89.00 89 ASN A CA 1
ATOM 693 C C . ASN A 1 89 ? -11.367 -7.590 1.941 1.00 89.00 89 ASN A C 1
ATOM 695 O O . ASN A 1 89 ? -11.165 -8.786 2.125 1.00 89.00 89 ASN A O 1
ATOM 699 N N . GLN A 1 90 ? -10.607 -6.663 2.531 1.00 87.81 90 GLN A N 1
ATOM 700 C CA . GLN A 1 90 ? -9.415 -6.993 3.323 1.00 87.81 90 GLN A CA 1
ATOM 701 C C . GLN A 1 90 ? -9.711 -7.967 4.472 1.00 87.81 90 GLN A C 1
ATOM 703 O O . GLN A 1 90 ? -8.940 -8.896 4.705 1.00 87.81 90 GLN A O 1
ATOM 708 N N . LEU A 1 91 ? -10.862 -7.830 5.142 1.00 88.88 91 LEU A N 1
ATOM 709 C CA . LEU A 1 91 ? -11.272 -8.761 6.201 1.00 88.88 91 LEU A CA 1
ATOM 710 C C . LEU A 1 91 ? -11.466 -10.199 5.692 1.00 88.88 91 LEU A C 1
ATOM 712 O O . LEU A 1 91 ? -11.283 -11.138 6.458 1.00 88.88 91 LEU A O 1
ATOM 716 N N . LEU A 1 92 ? -11.798 -10.393 4.412 1.00 90.62 92 LEU A N 1
ATOM 717 C CA . LEU A 1 92 ? -11.967 -11.722 3.813 1.00 90.62 92 LEU A CA 1
ATOM 718 C C . LEU A 1 92 ? -10.633 -12.439 3.571 1.00 90.62 92 LEU A C 1
ATOM 720 O O . LEU A 1 92 ? -10.626 -13.644 3.330 1.00 90.62 92 LEU A O 1
ATOM 724 N N . LEU A 1 93 ? -9.516 -11.710 3.627 1.00 89.88 93 LEU A N 1
ATOM 725 C CA . LEU A 1 93 ? -8.171 -12.261 3.471 1.00 89.88 93 LEU A CA 1
ATOM 726 C C . LEU A 1 93 ? -7.568 -12.722 4.808 1.00 89.88 93 LEU A C 1
ATOM 728 O O . LEU A 1 93 ? -6.534 -13.388 4.816 1.00 89.88 93 LEU A O 1
ATOM 732 N N . ALA A 1 94 ? -8.207 -12.386 5.933 1.00 89.38 94 ALA A N 1
ATOM 733 C CA . ALA A 1 94 ? -7.806 -12.831 7.262 1.00 89.38 94 ALA A CA 1
ATOM 734 C C . ALA A 1 94 ? -8.399 -14.209 7.607 1.00 89.38 94 ALA A C 1
ATOM 736 O O . ALA A 1 94 ? -9.377 -14.668 7.012 1.00 89.38 94 ALA A O 1
ATOM 737 N N . SER A 1 95 ? -7.825 -14.882 8.609 1.00 92.88 95 SER A N 1
ATOM 738 C CA . SER A 1 95 ? -8.382 -16.146 9.099 1.00 92.88 95 SER A CA 1
ATOM 739 C C . SER A 1 95 ? -9.755 -15.931 9.748 1.00 92.88 95 SER A C 1
ATOM 741 O O . SER A 1 95 ? -10.035 -14.881 10.330 1.00 92.88 95 SER A O 1
ATOM 743 N N . THR A 1 96 ? -10.618 -16.950 9.736 1.00 93.75 96 THR A N 1
ATOM 744 C CA . THR A 1 96 ? -11.948 -16.866 10.367 1.00 93.75 96 THR A CA 1
ATOM 745 C C . THR A 1 96 ? -11.871 -16.545 11.863 1.00 93.75 96 THR A C 1
ATOM 747 O O . THR A 1 96 ? -12.764 -15.891 12.405 1.00 93.75 96 THR A O 1
ATOM 750 N N . SER A 1 97 ? -10.815 -17.001 12.544 1.00 91.44 97 SER A N 1
ATOM 751 C CA . SER A 1 97 ? -10.543 -16.669 13.945 1.00 91.44 97 SER A CA 1
ATOM 752 C C . SER A 1 97 ? -10.207 -15.195 14.142 1.00 91.44 97 SER A C 1
ATOM 754 O O . SER A 1 97 ? -10.723 -14.588 15.081 1.00 91.44 97 SER A O 1
ATOM 756 N N . ASP A 1 98 ? -9.399 -14.614 13.255 1.00 89.38 98 ASP A N 1
ATOM 757 C CA . ASP A 1 98 ? -9.001 -13.208 13.348 1.00 89.38 98 ASP A CA 1
ATOM 758 C C . ASP A 1 98 ? -10.185 -12.297 13.049 1.00 89.38 98 ASP A C 1
ATOM 760 O O . ASP A 1 98 ? -10.472 -11.398 13.832 1.00 89.38 98 ASP A O 1
ATOM 764 N N . VAL A 1 99 ? -10.964 -12.602 12.005 1.00 92.50 99 VAL A N 1
ATOM 765 C CA . VAL A 1 99 ? -12.199 -11.863 11.697 1.00 92.50 99 VAL A CA 1
ATOM 766 C C . VAL A 1 99 ? -13.149 -11.872 12.893 1.00 92.50 99 VAL A C 1
ATOM 768 O O . VAL A 1 99 ? -13.660 -10.825 13.287 1.00 92.50 99 VAL A O 1
ATOM 771 N N . ARG A 1 100 ? -13.356 -13.034 13.531 1.00 90.38 100 ARG A N 1
ATOM 772 C CA . ARG A 1 100 ? -14.209 -13.138 14.725 1.00 90.38 100 ARG A CA 1
ATOM 773 C C . ARG A 1 100 ? -13.685 -12.279 15.875 1.00 90.38 100 ARG A C 1
ATOM 775 O O . ARG A 1 100 ? -14.482 -11.644 16.561 1.00 90.38 100 ARG A O 1
ATOM 782 N N . ARG A 1 101 ? -12.368 -12.261 16.088 1.00 89.31 101 ARG A N 1
ATOM 783 C CA . ARG A 1 101 ? -11.725 -11.450 17.128 1.00 89.31 101 ARG A CA 1
ATOM 784 C C . ARG A 1 101 ? -11.899 -9.958 16.856 1.00 89.31 101 ARG A C 1
ATOM 786 O O . ARG A 1 101 ? -12.301 -9.232 17.761 1.00 89.31 101 ARG A O 1
ATOM 793 N N . THR A 1 102 ? -11.653 -9.526 15.623 1.00 87.50 102 THR A N 1
ATOM 794 C CA . THR A 1 102 ? -11.804 -8.132 15.194 1.00 87.50 102 THR A CA 1
ATOM 795 C C . THR A 1 102 ? -13.246 -7.666 15.351 1.00 87.50 102 THR A C 1
ATOM 797 O O . THR A 1 102 ? -13.491 -6.647 15.990 1.00 87.50 102 THR A O 1
ATOM 800 N N . VAL A 1 103 ? -14.219 -8.441 14.861 1.00 90.44 103 VAL A N 1
ATOM 801 C CA . VAL A 1 103 ? -15.647 -8.111 14.995 1.00 90.44 103 VAL A CA 1
ATOM 802 C C . VAL A 1 103 ? -16.070 -8.046 16.464 1.00 90.44 103 VAL A C 1
ATOM 804 O O . VAL A 1 103 ? -16.742 -7.097 16.856 1.00 90.44 103 VAL A O 1
ATOM 807 N N . ALA A 1 104 ? -15.647 -8.999 17.302 1.00 88.81 104 ALA A N 1
ATOM 808 C CA . ALA A 1 104 ? -15.943 -8.960 18.735 1.00 88.81 104 ALA A CA 1
ATOM 809 C C . ALA A 1 104 ? -15.362 -7.707 19.415 1.00 88.81 104 ALA A C 1
ATOM 811 O O . ALA A 1 104 ? -16.042 -7.081 20.228 1.00 88.81 104 ALA A O 1
ATOM 812 N N . GLY A 1 105 ? -14.138 -7.311 19.048 1.00 84.50 105 GLY A N 1
ATOM 813 C CA . GLY A 1 105 ? -13.514 -6.076 19.525 1.00 84.50 105 GLY A CA 1
ATOM 814 C C . GLY A 1 105 ? -14.272 -4.819 19.091 1.00 84.50 105 GLY A C 1
ATOM 815 O O . GLY A 1 105 ? -14.484 -3.927 19.909 1.00 84.50 105 GLY A O 1
ATOM 816 N N . LEU A 1 106 ? -14.736 -4.766 17.838 1.00 86.75 106 LEU A N 1
ATOM 817 C CA . LEU A 1 106 ? -15.541 -3.653 17.321 1.00 86.75 106 LEU A CA 1
ATOM 818 C C . LEU A 1 106 ? -16.895 -3.539 18.033 1.00 86.75 106 LEU A C 1
ATOM 820 O O . LEU A 1 106 ? -17.283 -2.436 18.407 1.00 86.75 106 LEU A O 1
ATOM 824 N N . ILE A 1 107 ? -17.579 -4.662 18.284 1.00 87.75 107 ILE A N 1
ATOM 825 C CA . ILE A 1 107 ? -18.840 -4.687 19.047 1.00 87.75 107 ILE A CA 1
ATOM 826 C C . ILE A 1 107 ? -18.612 -4.174 20.472 1.00 87.75 107 ILE A C 1
ATOM 828 O O . ILE A 1 107 ? -19.372 -3.351 20.972 1.00 87.75 107 ILE A O 1
ATOM 832 N N . GLN A 1 108 ? -17.539 -4.615 21.131 1.00 83.12 108 GLN A N 1
ATOM 833 C CA . GLN A 1 108 ? -17.218 -4.155 22.482 1.00 83.12 108 GLN A CA 1
ATOM 834 C C . GLN A 1 108 ? -16.893 -2.652 22.528 1.00 83.12 108 GLN A C 1
ATOM 836 O O . GLN A 1 108 ? -17.183 -1.987 23.523 1.00 83.12 108 GLN A O 1
ATOM 841 N N . ALA A 1 109 ? -16.304 -2.116 21.457 1.00 82.62 109 ALA A N 1
ATOM 842 C CA . ALA A 1 109 ? -15.962 -0.706 21.328 1.00 82.62 109 ALA A CA 1
ATOM 843 C C . ALA A 1 109 ? -17.127 0.180 20.842 1.00 82.62 109 ALA A C 1
ATOM 845 O O . ALA A 1 109 ? -16.977 1.401 20.849 1.00 82.62 109 ALA A O 1
ATOM 846 N N . GLU A 1 110 ? -18.280 -0.381 20.456 1.00 84.25 110 GLU A N 1
ATOM 847 C CA . GLU A 1 110 ? -19.415 0.358 19.874 1.00 84.25 110 GLU A CA 1
ATOM 848 C C . GLU A 1 110 ? -19.805 1.628 20.658 1.00 84.25 110 GLU A C 1
ATOM 850 O O . GLU A 1 110 ? -19.922 2.677 20.023 1.00 84.25 110 GLU A O 1
ATOM 855 N N . PRO A 1 111 ? -19.942 1.626 22.003 1.00 81.62 111 PRO A N 1
ATOM 856 C CA . PRO A 1 111 ? -20.328 2.839 22.730 1.00 81.62 111 PRO A CA 1
ATOM 857 C C . PRO A 1 111 ? -19.305 3.972 22.581 1.00 81.62 111 PRO A C 1
ATOM 859 O O . PRO A 1 111 ? -19.666 5.139 22.446 1.00 81.62 111 PRO A O 1
ATOM 862 N N . VAL A 1 112 ? -18.017 3.617 22.575 1.00 79.38 112 VAL A N 1
ATOM 863 C CA . VAL A 1 112 ? -16.894 4.549 22.410 1.00 79.38 112 VAL A CA 1
ATOM 864 C C . VAL A 1 112 ? -16.859 5.073 20.976 1.00 79.38 112 VAL A C 1
ATOM 866 O O . VAL A 1 112 ? -16.756 6.279 20.761 1.00 79.38 112 VAL A O 1
ATOM 869 N N . LEU A 1 113 ? -16.995 4.180 19.992 1.00 83.19 113 LEU A N 1
ATOM 870 C CA . LEU A 1 113 ? -17.017 4.530 18.571 1.00 83.19 113 LEU A CA 1
ATOM 871 C C . LEU A 1 113 ? -18.226 5.406 18.222 1.00 83.19 113 LEU A C 1
ATOM 873 O O . LEU A 1 113 ? -18.081 6.368 17.471 1.00 83.19 113 LEU A O 1
ATOM 877 N N . SER A 1 114 ? -19.396 5.132 18.805 1.00 85.19 114 SER A N 1
ATOM 878 C CA . SER A 1 114 ? -20.595 5.947 18.613 1.00 85.19 114 SER A CA 1
ATOM 879 C C . SER A 1 114 ? -20.395 7.371 19.126 1.00 85.19 114 SER A C 1
ATOM 881 O O . SER A 1 114 ? -20.844 8.303 18.463 1.00 85.19 114 SER A O 1
ATOM 883 N N . GLU A 1 115 ? -19.740 7.563 20.270 1.00 81.38 115 GLU A N 1
ATOM 884 C CA . GLU A 1 115 ? -19.496 8.905 20.808 1.00 81.38 115 GLU A CA 1
ATOM 885 C C . GLU A 1 115 ? -18.432 9.654 19.991 1.00 81.38 115 GLU A C 1
ATOM 887 O O . GLU A 1 115 ? -18.642 10.804 19.609 1.00 81.38 115 GLU A O 1
ATOM 892 N N . LEU A 1 116 ? -17.341 8.979 19.612 1.00 83.44 116 LEU A N 1
ATOM 893 C CA . LEU A 1 116 ? -16.310 9.551 18.738 1.00 83.44 116 LEU A CA 1
ATOM 894 C C . LEU A 1 116 ? -16.851 9.921 17.352 1.00 83.44 116 LEU A C 1
ATOM 896 O O . LEU A 1 116 ? -16.460 10.943 16.800 1.00 83.44 116 LEU A O 1
ATOM 900 N N . SER A 1 117 ? -17.771 9.129 16.794 1.00 85.94 117 SER A N 1
ATOM 901 C CA . SER A 1 117 ? -18.387 9.422 15.492 1.00 85.94 117 SER A CA 1
ATOM 902 C C . SER A 1 117 ? -19.242 10.695 15.499 1.00 85.94 117 SER A C 1
ATOM 904 O O . SER A 1 117 ? -19.440 11.305 14.449 1.00 85.94 117 SER A O 1
ATOM 906 N N . ARG A 1 118 ? -19.742 11.110 16.673 1.00 86.50 1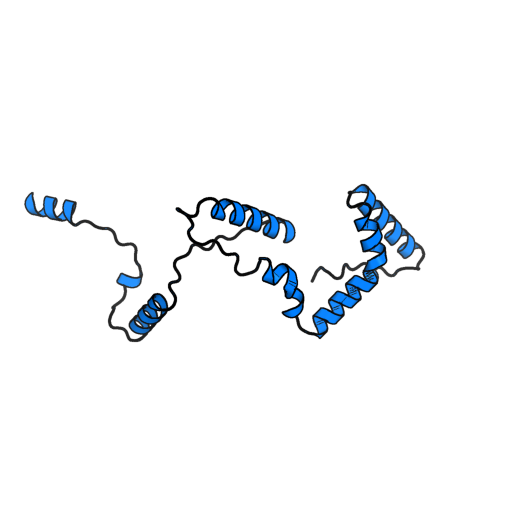18 ARG A N 1
ATOM 907 C CA . ARG A 1 118 ? -20.517 12.348 16.848 1.00 86.50 118 ARG A CA 1
ATOM 908 C C . ARG A 1 118 ? -19.622 13.574 16.975 1.00 86.50 118 ARG A C 1
ATOM 910 O O . ARG A 1 118 ? -20.002 14.642 16.504 1.00 86.50 118 ARG A O 1
ATOM 917 N N . ASP A 1 119 ? -18.460 13.422 17.608 1.00 84.00 119 ASP A N 1
ATOM 918 C CA . ASP A 1 119 ? -17.470 14.484 17.775 1.00 84.00 119 ASP A CA 1
ATOM 919 C C . ASP A 1 119 ? -16.044 13.931 17.616 1.00 84.00 119 ASP A C 1
ATOM 921 O O . ASP A 1 119 ? -15.392 13.514 18.577 1.00 84.00 119 ASP A O 1
ATOM 925 N N . THR A 1 120 ? -15.538 13.974 16.380 1.00 83.31 120 THR A N 1
ATOM 926 C CA . THR A 1 120 ? -14.170 13.559 16.032 1.00 83.31 120 THR A CA 1
ATOM 927 C C . THR A 1 120 ? -13.119 14.628 16.353 1.00 83.31 120 THR A C 1
ATOM 929 O O . THR A 1 120 ? -11.974 14.523 15.910 1.00 83.31 120 THR A O 1
ATOM 932 N N . THR A 1 121 ? -13.469 15.696 17.079 1.00 87.69 121 THR A N 1
ATOM 933 C CA . THR A 1 121 ? -12.495 16.717 17.481 1.00 87.69 121 THR A CA 1
ATOM 934 C C . THR A 1 121 ? -11.649 16.243 18.659 1.00 87.69 121 THR A C 1
ATOM 936 O O . THR A 1 121 ? -12.033 15.357 19.424 1.00 87.69 121 THR A O 1
ATOM 939 N N . LEU A 1 122 ? -10.506 16.903 18.881 1.00 83.50 122 LEU A N 1
ATOM 940 C CA . LEU A 1 122 ? -9.666 16.641 20.053 1.00 83.50 122 LEU A CA 1
ATOM 941 C C . LEU A 1 122 ? -10.457 16.761 21.366 1.00 83.50 122 LEU A C 1
ATOM 943 O O . LEU A 1 122 ? -10.217 16.003 22.299 1.00 83.50 122 LEU A O 1
ATOM 947 N N . ARG A 1 123 ? -11.426 17.682 21.439 1.00 84.25 123 ARG A N 1
ATOM 948 C CA . ARG A 1 123 ? -12.296 17.832 22.612 1.00 84.25 123 ARG A CA 1
ATOM 949 C C . ARG A 1 123 ? -13.169 16.593 22.813 1.00 84.25 123 ARG A C 1
ATOM 951 O O . ARG A 1 123 ? -13.194 16.069 23.924 1.00 84.25 123 ARG A O 1
ATOM 958 N N . GLY A 1 124 ? -13.850 16.132 21.764 1.00 80.88 124 GLY A N 1
ATOM 959 C CA . GLY A 1 124 ? -14.683 14.929 21.803 1.00 80.88 124 GLY A CA 1
ATOM 960 C C . GLY A 1 124 ? -13.886 13.699 22.232 1.00 80.88 124 GLY A C 1
ATOM 961 O O . GLY A 1 124 ? -14.255 13.018 23.190 1.00 80.88 124 GLY A O 1
ATOM 962 N N . VAL A 1 125 ? -12.709 13.498 21.632 1.00 83.00 125 VAL A N 1
ATOM 963 C CA . VAL A 1 125 ? -11.779 12.418 22.004 1.00 83.00 125 VAL A CA 1
ATOM 964 C C . VAL A 1 125 ? -11.375 12.504 23.482 1.00 83.00 125 VAL A C 1
ATOM 966 O O . VAL A 1 125 ? -11.444 11.512 24.209 1.00 83.00 125 VAL A O 1
ATOM 969 N N . MET A 1 126 ? -10.998 13.691 23.968 1.00 82.38 126 MET A N 1
ATOM 970 C CA . MET A 1 126 ? -10.603 13.892 25.368 1.00 82.38 126 MET A CA 1
ATOM 971 C C . MET A 1 126 ? -11.753 13.665 26.358 1.00 82.38 126 MET A C 1
ATOM 973 O O . MET A 1 126 ? -11.514 13.173 27.465 1.00 82.38 126 MET A O 1
ATOM 977 N N . ASN A 1 127 ? -12.994 13.975 25.976 1.00 80.94 127 ASN A N 1
ATOM 978 C CA . ASN A 1 127 ? -14.177 13.693 26.791 1.00 80.94 127 ASN A CA 1
ATOM 979 C C . ASN A 1 127 ? -14.396 12.182 26.950 1.00 80.94 127 ASN A C 1
ATOM 981 O O . ASN A 1 127 ? -14.589 11.705 28.070 1.00 80.94 127 ASN A O 1
ATOM 985 N N . VAL A 1 128 ? -14.292 11.427 25.852 1.00 79.69 128 VAL A N 1
ATOM 986 C CA . VAL A 1 128 ? -14.422 9.961 25.848 1.00 79.69 128 VAL A CA 1
ATOM 987 C C . VAL A 1 128 ? -13.328 9.308 26.699 1.00 79.69 128 VAL A C 1
ATOM 989 O O . VAL A 1 128 ? -13.619 8.448 27.534 1.00 79.69 128 VAL A O 1
ATOM 992 N N . LEU A 1 129 ? -12.080 9.768 26.566 1.00 78.94 129 LEU A N 1
ATOM 993 C CA . LEU A 1 129 ? -10.955 9.284 27.375 1.00 78.94 129 LEU A CA 1
ATOM 994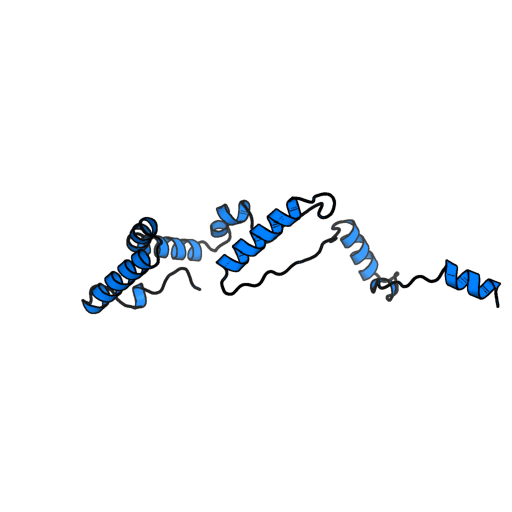 C C . LEU A 1 129 ? -11.136 9.596 28.867 1.00 78.94 129 LEU A C 1
ATOM 996 O O . LEU A 1 129 ? -10.884 8.739 29.715 1.00 78.94 129 LEU A O 1
ATOM 1000 N N . SER A 1 130 ? -11.613 10.798 29.200 1.00 80.06 130 SER A N 1
ATOM 1001 C CA . SER A 1 130 ? -11.866 11.205 30.589 1.00 80.06 130 SER A CA 1
ATOM 1002 C C . SER A 1 130 ? -12.988 10.386 31.230 1.00 80.06 130 SER A C 1
ATOM 1004 O O . SER A 1 130 ? -12.881 9.992 32.393 1.00 80.06 130 SER A O 1
ATOM 1006 N N . PHE A 1 131 ? -14.047 10.089 30.471 1.00 78.12 131 PHE A N 1
ATOM 1007 C CA . PHE A 1 131 ? -15.135 9.215 30.904 1.00 78.12 131 PHE A CA 1
ATOM 1008 C C . PHE A 1 131 ? -14.636 7.791 31.179 1.00 78.12 131 PHE A C 1
ATOM 1010 O O . PHE A 1 131 ? -14.855 7.261 32.270 1.00 78.12 131 PHE A O 1
ATOM 1017 N N . ALA A 1 132 ? -13.889 7.202 30.240 1.00 73.75 132 ALA A N 1
ATOM 1018 C CA . ALA A 1 132 ? -13.339 5.859 30.394 1.00 73.75 132 ALA A CA 1
ATOM 1019 C C . ALA A 1 132 ? -12.377 5.762 31.595 1.00 73.75 132 ALA A C 1
ATOM 1021 O O . ALA A 1 132 ? -12.476 4.834 32.400 1.00 73.75 132 ALA A O 1
ATOM 1022 N N . ALA A 1 133 ? -11.504 6.758 31.783 1.00 77.06 133 ALA A N 1
ATOM 1023 C CA . ALA A 1 133 ? -10.612 6.836 32.941 1.00 77.06 133 ALA A CA 1
ATOM 1024 C C . ALA A 1 133 ? -11.383 6.964 34.271 1.00 77.06 133 ALA A C 1
ATOM 1026 O O . ALA A 1 133 ? -11.004 6.359 35.279 1.00 77.06 133 ALA A O 1
ATOM 1027 N N . GLY A 1 134 ? -12.488 7.716 34.278 1.00 76.44 134 GLY A N 1
ATOM 1028 C CA . GLY A 1 134 ? -13.379 7.846 35.431 1.00 76.44 134 GLY A CA 1
ATOM 1029 C C . GLY A 1 134 ? -14.044 6.524 35.825 1.00 76.44 134 GLY A C 1
ATOM 1030 O O . GLY A 1 134 ? -14.095 6.188 37.009 1.00 76.44 134 GLY A O 1
ATOM 1031 N N . GLU A 1 135 ? -14.499 5.742 34.850 1.00 72.81 135 GLU A N 1
ATOM 1032 C CA . GLU A 1 135 ? -15.138 4.443 35.083 1.00 72.81 135 GLU A CA 1
ATOM 1033 C C . GLU A 1 135 ? -14.140 3.357 35.522 1.00 72.81 135 GLU A C 1
ATOM 1035 O O . GLU A 1 135 ? -14.477 2.521 36.367 1.00 72.81 135 GLU A O 1
ATOM 1040 N N . VAL A 1 136 ? -12.883 3.422 35.063 1.00 76.12 136 VAL A N 1
ATOM 1041 C CA . VAL A 1 136 ? -11.798 2.584 35.605 1.00 76.12 136 VAL A CA 1
ATOM 1042 C C . VAL A 1 136 ? -11.540 2.909 37.073 1.00 76.12 136 VAL A C 1
ATOM 1044 O O . VAL A 1 136 ? -11.456 2.011 37.911 1.00 76.12 136 VAL A O 1
ATOM 1047 N N . ARG A 1 137 ? -11.481 4.199 37.423 1.00 73.31 137 ARG A N 1
ATOM 1048 C CA . ARG A 1 137 ? -11.266 4.634 38.812 1.00 73.31 137 ARG A CA 1
ATOM 1049 C C . ARG A 1 137 ? -12.416 4.232 39.741 1.00 73.31 137 ARG A C 1
ATOM 1051 O O . ARG A 1 137 ? -12.194 4.020 40.928 1.00 73.31 137 ARG A O 1
ATOM 1058 N N . ARG A 1 138 ? -13.631 4.103 39.201 1.00 76.50 138 ARG A N 1
ATOM 1059 C CA . ARG A 1 138 ? -14.828 3.607 39.904 1.00 76.50 138 ARG A CA 1
ATOM 1060 C C . ARG A 1 138 ? -14.920 2.076 39.954 1.00 76.50 138 ARG A C 1
ATOM 1062 O O . ARG A 1 138 ? -15.901 1.558 40.477 1.00 76.50 138 ARG A O 1
ATOM 1069 N N . GLY A 1 139 ? -13.934 1.357 39.410 1.00 68.38 139 GLY A N 1
ATOM 1070 C CA . GLY A 1 139 ? -13.891 -0.109 39.388 1.00 68.38 139 GLY A CA 1
ATOM 1071 C C . GLY A 1 139 ? -14.910 -0.760 38.447 1.00 68.38 139 GLY A C 1
ATOM 1072 O O . GLY A 1 139 ? -15.127 -1.966 38.530 1.00 68.38 139 GLY A O 1
ATOM 1073 N N . ARG A 1 140 ? -15.547 0.021 37.567 1.00 61.94 140 ARG A N 1
ATOM 1074 C CA . ARG A 1 140 ? -16.578 -0.449 36.626 1.00 61.94 140 ARG A CA 1
ATOM 1075 C C . ARG A 1 140 ? -15.996 -0.906 35.288 1.00 61.94 140 ARG A C 1
ATOM 1077 O O . ARG A 1 140 ? -16.647 -1.661 34.576 1.00 61.94 140 ARG A O 1
ATOM 1084 N N . LEU A 1 141 ? -14.764 -0.496 34.980 1.00 64.12 141 LEU A N 1
ATOM 1085 C CA . LEU A 1 141 ? -13.982 -0.936 33.821 1.00 64.12 141 LEU A CA 1
ATOM 1086 C C . LEU A 1 141 ? -12.581 -1.376 34.264 1.00 64.12 141 LEU A C 1
ATOM 1088 O O . LEU A 1 141 ? -11.980 -0.766 35.147 1.00 64.12 141 LEU A O 1
ATOM 1092 N N . LYS A 1 142 ? -12.037 -2.429 33.646 1.00 65.69 142 LYS A N 1
ATOM 1093 C CA . LYS A 1 142 ? -10.637 -2.847 33.851 1.00 65.69 142 LYS A CA 1
ATOM 1094 C C . LYS A 1 142 ? -9.747 -2.214 32.777 1.00 65.69 142 LYS A C 1
ATOM 1096 O O . LYS A 1 142 ? -10.155 -2.156 31.623 1.00 65.69 142 LYS A O 1
ATOM 1101 N N . LEU A 1 143 ? -8.524 -1.797 33.127 1.00 59.25 143 LEU A N 1
ATOM 1102 C CA . LEU A 1 143 ? -7.557 -1.217 32.171 1.00 59.25 143 LEU A CA 1
ATOM 1103 C C . LEU A 1 143 ? -7.286 -2.127 30.962 1.00 59.25 143 LEU A C 1
ATOM 1105 O O . LEU A 1 143 ? -7.110 -1.638 29.851 1.00 59.25 143 LEU A O 1
ATOM 1109 N N . ASP A 1 144 ? -7.329 -3.444 31.156 1.00 61.94 144 ASP A N 1
ATOM 1110 C CA . ASP A 1 144 ? -7.115 -4.424 30.086 1.00 61.94 144 ASP A CA 1
ATOM 1111 C C . ASP A 1 144 ? -8.208 -4.384 29.006 1.00 61.94 144 ASP A C 1
ATOM 1113 O O . ASP A 1 144 ? -7.971 -4.800 27.876 1.00 61.94 144 ASP A O 1
ATOM 1117 N N . GLN A 1 145 ? -9.392 -3.857 29.335 1.00 58.81 145 GLN A N 1
ATOM 1118 C CA . GLN A 1 145 ? -10.508 -3.672 28.401 1.00 58.81 145 GLN A CA 1
ATOM 1119 C C . GLN A 1 145 ? -10.389 -2.373 27.588 1.00 58.81 145 GLN A C 1
ATOM 1121 O O . GLN A 1 145 ? -11.137 -2.192 26.635 1.00 58.81 145 GLN A O 1
ATOM 1126 N N . LEU A 1 146 ? -9.457 -1.480 27.952 1.00 57.81 146 LEU A N 1
ATOM 1127 C CA . LEU A 1 146 ? -9.132 -0.262 27.203 1.00 57.81 146 LEU A CA 1
ATOM 1128 C C . LEU A 1 146 ? -8.006 -0.463 26.181 1.00 57.81 146 LEU A C 1
ATOM 1130 O O . LEU A 1 146 ? -7.690 0.472 25.445 1.00 57.81 146 LEU A O 1
ATOM 1134 N N . LYS A 1 147 ? -7.389 -1.652 26.116 1.00 59.47 147 LYS A N 1
ATOM 1135 C CA . LYS A 1 147 ? -6.466 -1.973 25.024 1.00 59.47 147 LYS A CA 1
ATOM 1136 C C . LYS A 1 147 ? -7.240 -1.934 23.714 1.00 59.47 147 LYS A C 1
ATOM 1138 O O . LYS A 1 147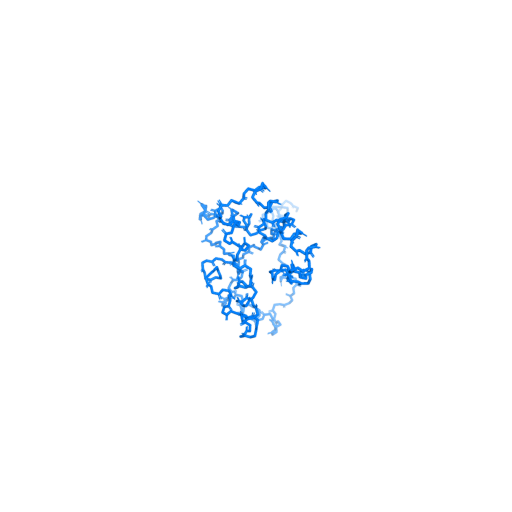 ? -8.080 -2.792 23.456 1.00 59.47 147 LYS A O 1
ATOM 1143 N N . TRP A 1 148 ? -6.954 -0.910 22.918 1.00 54.25 148 TRP A N 1
ATOM 1144 C CA . TRP A 1 148 ? -7.578 -0.697 21.626 1.00 54.25 148 TRP A CA 1
ATOM 1145 C C . TRP A 1 148 ? -7.350 -1.932 20.738 1.00 54.25 148 TRP A C 1
ATOM 1147 O O . TRP A 1 148 ? -6.195 -2.270 20.471 1.00 54.25 148 TRP A O 1
ATOM 1157 N N . PRO A 1 149 ? -8.410 -2.628 20.290 1.00 47.16 149 PRO A N 1
ATOM 1158 C CA . PRO A 1 149 ? -8.275 -3.915 19.608 1.00 47.16 149 PRO A CA 1
ATOM 1159 C C . PRO A 1 149 ? -7.693 -3.816 18.189 1.00 47.16 149 PRO A C 1
ATOM 1161 O O . PRO A 1 149 ? -7.488 -4.850 17.563 1.00 47.16 149 PRO A O 1
ATOM 1164 N N . LEU A 1 150 ? -7.429 -2.605 17.678 1.00 43.28 150 LEU A N 1
ATOM 1165 C CA . LEU A 1 150 ? -6.948 -2.379 16.307 1.00 43.28 150 LEU A CA 1
ATOM 1166 C C . LEU A 1 150 ? -5.427 -2.198 16.188 1.00 43.28 150 LEU A C 1
ATOM 1168 O O . LEU A 1 150 ? -4.950 -1.953 15.089 1.00 43.28 150 LEU A O 1
ATOM 1172 N N . ILE A 1 151 ? -4.666 -2.300 17.283 1.00 36.84 151 ILE A N 1
ATOM 1173 C CA . ILE A 1 151 ? -3.199 -2.240 17.223 1.00 36.84 151 ILE A CA 1
ATOM 1174 C C . ILE A 1 151 ? -2.653 -3.598 17.646 1.00 36.84 151 ILE A C 1
ATOM 1176 O O . ILE A 1 151 ? -2.519 -3.891 18.836 1.00 36.84 151 ILE A O 1
ATOM 1180 N N . ASN A 1 152 ? -2.366 -4.420 16.645 1.00 34.78 152 ASN A N 1
ATOM 1181 C CA . ASN A 1 152 ? -1.438 -5.532 16.744 1.00 34.78 152 ASN A CA 1
ATOM 1182 C C . ASN A 1 152 ? -0.481 -5.453 15.559 1.00 34.78 152 ASN A C 1
ATOM 1184 O O . ASN A 1 152 ? -0.979 -5.151 14.453 1.00 34.78 152 ASN A O 1
#

Radius of gyration: 27.97 Å; chains: 1; bounding box: 64×40×79 Å

Secondary structure (DSSP, 8-state):
-HHHHHHHHHH------GGGGS-TT-HHHHHHHHHHHHS-----------SSHHHHHHHHHHHHHHHHT-TTT-S----TT-SHHHHHHGGGGS-HHHHHHHHHHHHHHHHHHHHHHH--SHHHHHHHHHHHHHHHHTTSS-GGGGS-TT--

Foldseek 3Di:
DVVVVVCCVVPPDDDPPPLVVDDCPDPVNVVVVVCCVVPVPPDDDDQFDDPDPVVSVVVLVVVQVVLVVCCVVVVDGDDPCDDPCCVPCVLVVDDPVVNVLVVVLCVLCVVVVVQCVVPVDPVSNVVSVVVQVVCVVVVNDPPVNVPRSPDD

Sequence (152 aa):
MAVAAIFDVTRFSINTDVERLIAQDLPWHERQIAFTQTFPQKGISAVVTAPTPENAEQATDALAQSLKKNPNLFPRVAQPDSGDFFDRNQLLLASTSDVRRTVAGLIQAEPVLSELSRDTTLRGVMNVLSFAAGEVRRGRLKLDQLKWPLIN

pLDDT: mean 82.16, std 11.31, range [34.78, 96.62]